Protein AF-A0A8T6WJA0-F1 (afdb_monomer_lite)

Secondary structure (DSSP, 8-state):
--------PPTT--HHHHHHHHHHHHHHSS----EEEE-TTT-THHHHHHHHTT-TTEEEE---HHHHHHHH--

Radius of gyration: 13.28 Å; chains: 1; bounding box: 34×24×30 Å

Structure (mmCIF, N/CA/C/O backbone):
data_AF-A0A8T6WJA0-F1
#
_entry.id   AF-A0A8T6WJA0-F1
#
loop_
_atom_site.group_PDB
_atom_site.id
_atom_site.type_symbol
_atom_site.label_atom_id
_atom_site.label_alt_id
_atom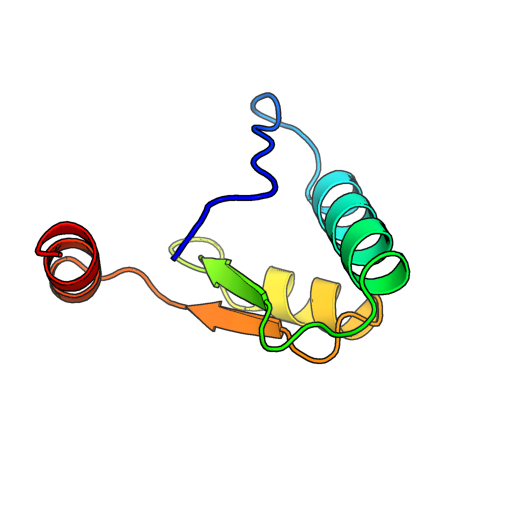_site.label_comp_id
_atom_site.label_asym_id
_atom_site.label_entity_id
_atom_site.label_seq_id
_atom_site.pdbx_PDB_ins_code
_atom_site.Cartn_x
_atom_site.Cartn_y
_atom_site.Cartn_z
_atom_site.occupancy
_atom_site.B_iso_or_equiv
_atom_site.auth_seq_id
_atom_site.auth_comp_id
_atom_site.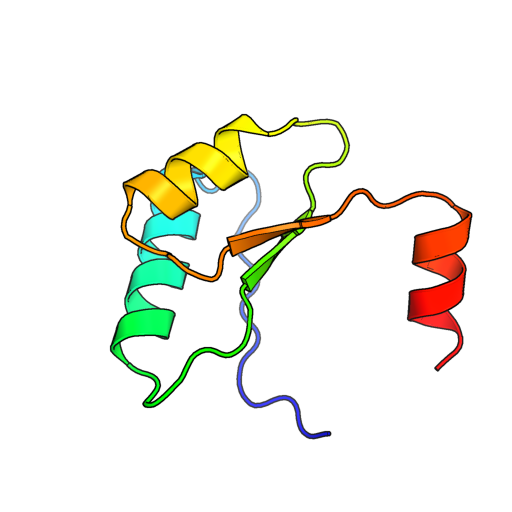auth_asym_id
_atom_site.auth_atom_id
_atom_site.pdbx_PDB_model_num
ATOM 1 N N . LEU A 1 1 ? -15.049 -2.908 -14.794 1.00 72.88 1 LEU A N 1
ATOM 2 C CA . LEU A 1 1 ? -13.745 -3.315 -14.216 1.00 72.88 1 LEU A CA 1
ATOM 3 C C . LEU A 1 1 ? -13.874 -4.748 -13.717 1.00 72.88 1 LEU A C 1
ATOM 5 O O . LEU A 1 1 ? -14.951 -5.095 -13.252 1.00 72.88 1 LEU A O 1
ATOM 9 N N . GLN A 1 2 ? -12.832 -5.572 -13.836 1.00 88.38 2 GLN A N 1
ATOM 10 C CA . GLN A 1 2 ? -12.823 -6.941 -13.309 1.00 88.38 2 GLN A CA 1
ATOM 11 C C . GLN A 1 2 ? -11.754 -7.053 -12.221 1.00 88.38 2 GLN A C 1
ATOM 13 O O . GLN A 1 2 ? -10.615 -6.635 -12.428 1.00 88.38 2 GLN A O 1
ATOM 18 N N . LEU A 1 3 ? -12.118 -7.621 -11.072 1.00 91.19 3 LEU A N 1
ATOM 19 C CA . LEU A 1 3 ? -11.172 -7.945 -10.009 1.00 91.19 3 LEU A CA 1
ATOM 20 C C . LEU A 1 3 ? -10.376 -9.194 -10.406 1.00 91.19 3 LEU A C 1
ATOM 22 O O . LEU A 1 3 ? -10.952 -10.263 -10.585 1.00 91.19 3 LEU A O 1
ATOM 26 N N . ILE A 1 4 ? -9.058 -9.051 -10.552 1.00 91.75 4 ILE A N 1
ATOM 27 C CA . ILE A 1 4 ? -8.160 -10.152 -10.945 1.00 91.75 4 ILE A CA 1
ATOM 28 C C . ILE A 1 4 ? -7.501 -10.809 -9.729 1.00 91.75 4 ILE A C 1
ATOM 30 O O . ILE A 1 4 ? -7.208 -12.000 -9.748 1.00 91.75 4 ILE A O 1
ATOM 34 N N . HIS A 1 5 ? -7.256 -10.037 -8.670 1.00 93.44 5 HIS A N 1
ATOM 35 C CA . HIS A 1 5 ? -6.499 -10.495 -7.513 1.00 93.44 5 HIS A CA 1
ATOM 36 C C . HIS A 1 5 ? -6.972 -9.798 -6.240 1.00 93.44 5 HIS A C 1
ATOM 38 O O . HIS A 1 5 ? -7.019 -8.571 -6.186 1.00 93.44 5 HIS A O 1
ATOM 44 N N . CYS A 1 6 ? -7.293 -10.580 -5.213 1.00 95.81 6 CYS A N 1
ATOM 45 C CA . CYS A 1 6 ? -7.610 -10.096 -3.875 1.00 95.81 6 CYS A CA 1
ATOM 46 C C . CYS A 1 6 ? -6.991 -11.049 -2.855 1.00 95.81 6 CYS A C 1
ATOM 48 O O . CYS A 1 6 ? -7.132 -12.267 -2.966 1.00 95.81 6 CYS A O 1
ATOM 50 N N . HIS A 1 7 ? -6.286 -10.496 -1.873 1.00 97.00 7 HIS A N 1
ATOM 51 C CA . HIS A 1 7 ? -5.666 -11.268 -0.809 1.00 97.00 7 HIS A CA 1
ATOM 52 C C . HIS A 1 7 ? -5.888 -10.576 0.529 1.00 97.00 7 HIS A C 1
ATOM 54 O O . HIS A 1 7 ? -5.581 -9.395 0.681 1.00 97.00 7 HIS A O 1
ATOM 60 N N . GLN A 1 8 ? -6.401 -11.332 1.495 1.00 97.56 8 GLN A N 1
ATOM 61 C CA . GLN A 1 8 ? -6.619 -10.868 2.855 1.00 97.56 8 GLN A CA 1
ATOM 62 C C . GLN A 1 8 ? -5.556 -11.470 3.771 1.00 97.56 8 GLN A C 1
ATOM 64 O O . GLN A 1 8 ? -5.474 -12.688 3.931 1.00 97.56 8 GLN A O 1
ATOM 69 N N . PHE A 1 9 ? -4.755 -10.609 4.391 1.00 97.44 9 PHE A N 1
ATOM 70 C CA . PHE A 1 9 ? -3.770 -11.033 5.378 1.00 97.44 9 PHE A CA 1
ATOM 71 C C . PHE A 1 9 ? -4.441 -11.358 6.720 1.00 97.44 9 PHE A C 1
ATOM 73 O O . PHE A 1 9 ? -5.389 -10.669 7.113 1.00 97.44 9 PHE A O 1
ATOM 80 N N . PRO A 1 10 ? -3.927 -12.344 7.477 1.00 98.25 10 PRO A N 1
ATOM 81 C CA . PRO A 1 10 ? -4.293 -12.511 8.876 1.00 98.25 10 PRO A CA 1
ATOM 82 C C . PRO A 1 10 ? -4.016 -11.238 9.681 1.00 98.25 10 PRO A C 1
ATOM 84 O O . PRO A 1 10 ? -3.054 -10.507 9.418 1.00 98.25 10 PRO A O 1
ATOM 87 N N . LEU A 1 11 ? -4.823 -11.000 10.716 1.00 95.94 11 LEU A N 1
ATOM 88 C CA . LEU A 1 11 ? -4.556 -9.925 11.668 1.00 95.94 11 LEU A CA 1
ATOM 89 C C . LEU A 1 11 ? -3.160 -10.087 12.280 1.00 95.94 11 LEU A C 1
ATOM 91 O O . LEU A 1 11 ? -2.696 -11.204 12.504 1.00 95.94 11 LEU A O 1
ATOM 95 N N . LYS A 1 12 ? -2.516 -8.956 12.590 1.00 95.25 12 LYS A N 1
ATOM 96 C CA . LYS A 1 12 ? -1.145 -8.887 13.131 1.00 95.25 12 LYS A CA 1
ATOM 97 C C . LYS A 1 12 ? -0.046 -9.365 12.168 1.00 95.25 12 LYS A C 1
ATOM 99 O O . LYS A 1 12 ? 1.098 -9.506 12.594 1.00 95.25 12 LYS A O 1
ATOM 104 N N . THR A 1 13 ? -0.350 -9.579 10.884 1.00 97.50 13 THR A N 1
ATOM 105 C CA . THR A 1 13 ? 0.694 -9.726 9.858 1.00 97.50 13 THR A CA 1
ATOM 106 C C . THR A 1 13 ? 1.583 -8.485 9.863 1.00 97.50 13 THR A C 1
ATOM 108 O O . THR A 1 13 ? 1.082 -7.362 9.898 1.00 97.50 13 THR A O 1
ATOM 111 N N . SER A 1 14 ? 2.902 -8.680 9.846 1.00 96.12 14 SER A N 1
ATOM 112 C CA . SER A 1 14 ? 3.843 -7.560 9.887 1.00 96.12 14 SER A CA 1
ATOM 113 C C . SER A 1 14 ? 3.738 -6.696 8.628 1.00 96.12 14 SER A C 1
ATOM 115 O O . SER A 1 14 ? 3.567 -7.221 7.523 1.00 96.12 14 SER A O 1
ATOM 117 N N . TYR A 1 15 ? 3.913 -5.379 8.771 1.00 93.25 15 TYR A N 1
ATOM 118 C CA . TYR A 1 15 ? 3.937 -4.478 7.616 1.00 93.25 15 TYR A CA 1
ATOM 119 C C . TYR A 1 15 ? 5.029 -4.858 6.617 1.00 93.25 15 TYR A C 1
ATOM 121 O O . TYR A 1 15 ? 4.761 -4.888 5.423 1.00 93.25 15 TYR A O 1
ATOM 129 N N . ALA A 1 16 ? 6.215 -5.265 7.081 1.00 95.62 16 ALA A N 1
ATOM 130 C CA . ALA A 1 16 ? 7.293 -5.724 6.206 1.00 95.62 16 ALA A CA 1
ATOM 131 C C . ALA A 1 16 ? 6.857 -6.886 5.290 1.00 95.62 16 ALA A C 1
ATOM 133 O O . ALA A 1 16 ? 7.164 -6.884 4.097 1.00 95.62 16 ALA A O 1
ATOM 134 N N . SER A 1 17 ? 6.092 -7.851 5.815 1.00 97.81 17 SER A N 1
ATOM 135 C CA . SER A 1 17 ? 5.544 -8.955 5.016 1.00 97.81 17 SER A CA 1
ATOM 136 C C . SER A 1 17 ? 4.533 -8.468 3.973 1.00 97.81 17 SER A C 1
ATOM 138 O O . SER A 1 17 ? 4.580 -8.917 2.827 1.00 97.81 17 SER A O 1
ATOM 140 N N . VAL A 1 18 ? 3.655 -7.527 4.337 1.00 96.94 18 VAL A N 1
ATOM 141 C CA . VAL A 1 18 ? 2.678 -6.927 3.409 1.00 96.94 18 VAL A CA 1
ATOM 142 C C . VAL A 1 18 ? 3.385 -6.130 2.308 1.00 96.94 18 VAL A C 1
ATOM 144 O O . VAL A 1 18 ? 3.080 -6.297 1.128 1.00 96.94 18 VAL A O 1
ATOM 147 N N . ILE A 1 19 ? 4.384 -5.321 2.661 1.00 96.75 19 ILE A N 1
ATOM 148 C CA . ILE A 1 19 ? 5.179 -4.533 1.710 1.00 96.75 19 ILE A CA 1
ATOM 149 C C . ILE A 1 19 ? 5.929 -5.461 0.743 1.00 96.75 19 ILE A C 1
ATOM 151 O O . ILE A 1 19 ? 5.881 -5.260 -0.472 1.00 96.75 19 ILE A O 1
ATOM 155 N N . GLY A 1 20 ? 6.566 -6.524 1.249 1.00 97.81 20 GLY A N 1
ATOM 156 C CA . GLY A 1 20 ? 7.245 -7.525 0.418 1.00 97.81 20 GLY A CA 1
ATOM 157 C C . GLY A 1 20 ? 6.298 -8.260 -0.539 1.00 97.81 20 GLY A C 1
ATOM 158 O O . GLY A 1 20 ? 6.649 -8.529 -1.694 1.00 97.81 20 GLY A O 1
ATOM 159 N N . TYR A 1 21 ? 5.071 -8.525 -0.094 1.00 97.38 21 TYR A N 1
ATOM 160 C CA . TYR A 1 21 ? 4.025 -9.088 -0.937 1.00 97.38 21 TYR A CA 1
ATOM 161 C C . TYR A 1 21 ? 3.643 -8.144 -2.084 1.00 97.38 21 TYR A C 1
ATOM 163 O O . TYR A 1 21 ? 3.654 -8.554 -3.247 1.00 97.38 21 TYR A O 1
ATOM 171 N N . VAL A 1 22 ? 3.381 -6.867 -1.787 1.00 96.56 22 VAL A N 1
ATOM 172 C CA . VAL A 1 22 ? 3.051 -5.860 -2.811 1.00 96.56 22 VAL A CA 1
ATOM 173 C C . VAL A 1 22 ? 4.217 -5.665 -3.783 1.00 96.56 22 VAL A C 1
ATOM 175 O O . VAL A 1 22 ? 4.003 -5.635 -4.992 1.00 96.56 22 VAL A O 1
ATOM 178 N N . LYS A 1 23 ? 5.463 -5.633 -3.297 1.00 96.50 23 LYS A N 1
ATOM 179 C CA . LYS A 1 23 ? 6.657 -5.577 -4.157 1.00 96.50 23 LYS A CA 1
ATOM 180 C C . LYS A 1 23 ? 6.711 -6.747 -5.142 1.00 96.50 23 LYS A C 1
ATOM 182 O O . LYS A 1 23 ? 7.002 -6.550 -6.320 1.00 96.50 23 LYS A O 1
ATOM 187 N N . THR A 1 24 ? 6.399 -7.954 -4.673 1.00 96.25 24 THR A N 1
ATOM 188 C CA . THR A 1 24 ? 6.355 -9.153 -5.522 1.00 96.25 24 THR A CA 1
ATOM 189 C C . THR A 1 24 ? 5.275 -9.037 -6.595 1.00 96.25 24 THR A C 1
ATOM 191 O O . THR A 1 24 ? 5.508 -9.414 -7.742 1.00 96.25 24 THR A O 1
ATOM 194 N N . LEU A 1 25 ? 4.108 -8.490 -6.249 1.00 94.50 25 LEU A N 1
ATOM 195 C CA . LEU A 1 25 ? 3.037 -8.227 -7.206 1.00 94.50 25 LEU A CA 1
ATOM 196 C C . LEU A 1 25 ? 3.453 -7.201 -8.270 1.00 94.50 25 LEU A C 1
ATOM 198 O O . LEU A 1 25 ? 3.306 -7.466 -9.462 1.00 94.50 25 LEU A O 1
ATOM 202 N N . CYS A 1 26 ? 4.047 -6.080 -7.856 1.00 93.75 26 CYS A N 1
ATOM 203 C CA . CYS A 1 26 ? 4.560 -5.060 -8.773 1.00 93.75 26 CYS A CA 1
ATOM 204 C C . CYS A 1 26 ? 5.623 -5.607 -9.735 1.00 93.75 26 CYS A C 1
ATOM 206 O O . CYS A 1 26 ? 5.660 -5.185 -10.883 1.00 93.75 26 CYS A O 1
ATOM 208 N N . GLY A 1 27 ? 6.463 -6.550 -9.294 1.00 92.94 27 GLY A N 1
ATOM 209 C CA . GLY A 1 27 ? 7.463 -7.193 -10.153 1.00 92.94 27 GLY A CA 1
ATOM 210 C C . GLY A 1 27 ? 6.905 -8.262 -11.101 1.00 92.94 27 GLY A C 1
ATOM 211 O O . GLY A 1 27 ? 7.568 -8.613 -12.072 1.00 92.94 27 GLY A O 1
ATOM 212 N N . ARG A 1 28 ? 5.711 -8.806 -10.827 1.00 93.12 28 ARG A N 1
ATOM 213 C CA . ARG A 1 28 ? 5.065 -9.838 -11.660 1.00 93.12 28 ARG A CA 1
ATOM 214 C C . ARG A 1 28 ? 4.123 -9.263 -12.708 1.00 93.12 28 ARG A C 1
ATOM 216 O O . ARG A 1 28 ? 3.909 -9.898 -13.737 1.00 93.12 28 ARG A O 1
ATOM 223 N N . TRP A 1 29 ? 3.523 -8.109 -12.442 1.00 91.94 29 TRP A N 1
ATOM 224 C CA . TRP A 1 29 ? 2.645 -7.450 -13.400 1.00 91.94 29 TRP A CA 1
ATOM 225 C C . TRP A 1 29 ? 3.440 -6.580 -14.370 1.00 91.94 29 TRP A C 1
ATOM 227 O O . TRP A 1 29 ? 4.356 -5.870 -13.973 1.00 91.94 29 TRP A O 1
ATOM 237 N N . ASN A 1 30 ? 3.050 -6.603 -15.648 1.00 89.31 30 ASN A N 1
ATOM 238 C CA . ASN A 1 30 ? 3.727 -5.840 -16.703 1.00 89.31 30 ASN A CA 1
ATOM 239 C C . ASN A 1 30 ? 3.745 -4.332 -16.425 1.00 89.31 30 ASN A C 1
ATOM 241 O O . ASN A 1 30 ? 4.680 -3.638 -16.814 1.00 89.31 30 ASN A O 1
ATOM 245 N N . HIS A 1 31 ? 2.691 -3.817 -15.789 1.00 88.31 31 HIS A N 1
ATOM 246 C CA . HIS A 1 31 ? 2.581 -2.412 -15.444 1.00 88.31 31 HIS A CA 1
ATOM 247 C C . HIS A 1 31 ? 1.738 -2.232 -14.183 1.00 88.31 31 HIS A C 1
ATOM 249 O O . HIS A 1 31 ? 0.685 -2.853 -14.032 1.00 88.31 31 HIS A O 1
ATOM 255 N N . MET A 1 32 ? 2.197 -1.350 -13.299 1.00 90.69 32 MET A N 1
ATOM 256 C CA . MET A 1 32 ? 1.467 -0.925 -12.112 1.00 90.69 32 MET A CA 1
ATOM 257 C C . MET A 1 32 ? 1.102 0.544 -12.277 1.00 90.69 32 MET A C 1
ATOM 259 O O . MET A 1 32 ? 1.989 1.385 -12.227 1.00 90.69 32 MET A O 1
ATOM 263 N N . HIS A 1 33 ? -0.177 0.871 -12.461 1.00 92.88 33 HIS A N 1
ATOM 264 C CA . HIS A 1 33 ? -0.582 2.272 -12.613 1.00 92.88 33 HIS A CA 1
ATOM 265 C C . HIS A 1 33 ? -0.422 3.049 -11.307 1.00 92.88 33 HIS A C 1
ATOM 267 O O . HIS A 1 33 ? 0.191 4.112 -11.291 1.00 92.88 33 HIS A O 1
ATOM 273 N N . LYS A 1 34 ? -0.971 2.509 -10.215 1.00 94.50 34 LYS A N 1
ATOM 274 C CA . LYS A 1 34 ? -0.963 3.119 -8.884 1.00 94.50 34 LYS A CA 1
ATOM 275 C C . LYS A 1 34 ? -1.043 2.052 -7.801 1.00 94.50 34 LYS A C 1
ATOM 277 O O . LYS A 1 34 ? -1.694 1.027 -7.986 1.00 94.50 34 LYS A O 1
ATOM 282 N N . VAL A 1 35 ? -0.436 2.343 -6.658 1.00 95.56 35 VAL A N 1
ATOM 283 C CA . VAL A 1 35 ? -0.564 1.603 -5.402 1.00 95.56 35 VAL A CA 1
ATOM 284 C C . VAL A 1 35 ? -1.135 2.572 -4.371 1.00 95.56 35 VAL A C 1
ATOM 286 O O . VAL A 1 35 ? -0.438 3.470 -3.909 1.00 95.56 35 VAL A O 1
ATOM 289 N N . LEU A 1 36 ? -2.419 2.420 -4.050 1.00 94.56 36 LEU A N 1
ATOM 290 C CA . LEU A 1 36 ? -3.120 3.285 -3.100 1.00 94.56 36 LEU A CA 1
ATOM 291 C C . LEU A 1 36 ? -3.073 2.654 -1.707 1.00 94.56 36 LEU A C 1
ATOM 293 O O . LEU A 1 36 ? -3.512 1.517 -1.529 1.00 94.56 36 LEU A O 1
ATOM 297 N N . VAL A 1 37 ? -2.531 3.385 -0.734 1.00 94.50 37 VAL A N 1
ATOM 298 C CA . VAL A 1 37 ? -2.314 2.904 0.638 1.00 94.50 3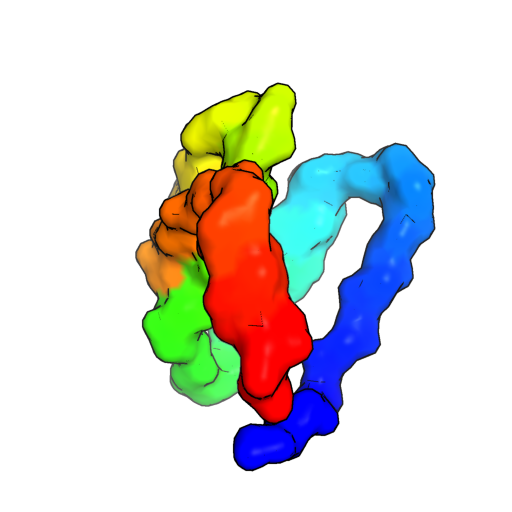7 VAL A CA 1
ATOM 299 C C . VAL A 1 37 ? -3.149 3.726 1.603 1.00 94.50 37 VAL A C 1
ATOM 301 O O . VAL A 1 37 ? -2.977 4.939 1.682 1.00 94.50 37 VAL A O 1
ATOM 304 N N . ASP A 1 38 ? -4.022 3.074 2.368 1.00 92.06 38 ASP A N 1
ATOM 305 C CA . ASP A 1 38 ? -4.729 3.740 3.461 1.00 92.06 38 ASP A CA 1
ATOM 306 C C . ASP A 1 38 ? -3.753 4.088 4.591 1.00 92.06 38 ASP A C 1
ATOM 308 O O . ASP A 1 38 ? -3.196 3.205 5.242 1.00 92.06 38 ASP A O 1
ATOM 312 N N . MET A 1 39 ? -3.557 5.384 4.825 1.00 92.38 39 MET A N 1
ATOM 313 C CA . MET A 1 39 ? -2.690 5.904 5.888 1.00 92.38 39 MET A CA 1
ATOM 314 C C . MET A 1 39 ? -3.469 6.424 7.108 1.00 92.38 39 MET A C 1
ATOM 316 O O . MET A 1 39 ? -2.913 7.101 7.981 1.00 92.38 39 MET A O 1
ATOM 320 N N . THR A 1 40 ? -4.769 6.133 7.194 1.00 89.44 40 THR A N 1
ATOM 321 C CA . THR A 1 40 ? -5.641 6.625 8.267 1.00 89.44 40 THR A CA 1
ATOM 322 C C . THR A 1 40 ? -5.225 6.057 9.624 1.00 89.44 40 THR A C 1
ATOM 324 O O . THR A 1 40 ? -5.189 4.850 9.830 1.00 89.44 40 THR A O 1
ATOM 327 N N . GLY A 1 41 ? -4.907 6.939 10.577 1.00 85.69 41 GLY A N 1
ATOM 328 C CA . GLY A 1 41 ? -4.519 6.558 11.943 1.00 85.69 41 GLY A CA 1
ATOM 329 C C . GLY A 1 41 ? -3.095 6.009 12.088 1.00 85.69 41 GLY A C 1
ATOM 330 O O . GLY A 1 41 ? -2.651 5.799 13.213 1.00 85.69 41 GLY A O 1
ATOM 331 N N . VAL A 1 42 ? -2.376 5.817 10.979 1.00 84.75 42 VAL A N 1
ATOM 332 C CA . VAL A 1 42 ? -1.014 5.266 10.962 1.00 84.75 42 VAL A CA 1
ATOM 333 C C . VAL A 1 42 ? 0.010 6.303 10.482 1.00 84.75 42 VAL A C 1
ATOM 335 O O . VAL A 1 42 ? 1.105 6.374 11.031 1.00 84.75 42 VAL A O 1
ATOM 338 N N . GLY A 1 43 ? -0.368 7.175 9.541 1.00 86.62 43 GLY A N 1
ATOM 339 C CA . GLY A 1 43 ? 0.493 8.239 9.017 1.00 86.62 43 GLY A CA 1
ATOM 340 C C . GLY A 1 43 ? 1.336 7.816 7.811 1.00 86.62 43 GLY A C 1
ATOM 341 O O . GLY A 1 43 ? 1.164 6.731 7.257 1.00 86.62 43 GLY A O 1
ATOM 342 N N . GLU A 1 44 ? 2.238 8.700 7.382 1.00 90.62 44 GLU A N 1
ATOM 343 C CA . GLU A 1 44 ? 2.943 8.579 6.095 1.00 90.62 44 GLU A CA 1
ATOM 344 C C . GLU A 1 44 ? 4.048 7.513 6.075 1.00 90.62 44 GLU A C 1
ATOM 346 O O . GLU A 1 44 ? 4.438 7.077 4.994 1.00 90.62 44 GLU A O 1
ATOM 351 N N . TYR A 1 45 ? 4.512 7.029 7.233 1.00 92.88 45 TYR A N 1
ATOM 352 C CA . TYR A 1 45 ? 5.692 6.155 7.295 1.00 92.88 45 TYR A CA 1
ATOM 353 C C . TYR A 1 45 ? 5.533 4.855 6.490 1.00 92.88 45 TYR A C 1
ATOM 355 O O . TYR A 1 45 ? 6.493 4.388 5.890 1.00 92.88 45 TYR A O 1
ATOM 363 N N . ILE A 1 46 ? 4.321 4.283 6.399 1.00 91.88 46 ILE A N 1
ATOM 364 C CA . ILE A 1 46 ? 4.092 3.087 5.566 1.00 91.88 46 ILE A CA 1
ATOM 365 C C . ILE A 1 46 ? 4.285 3.414 4.083 1.00 91.88 46 ILE A C 1
ATOM 367 O O . ILE A 1 46 ? 4.845 2.614 3.335 1.00 91.88 46 ILE A O 1
ATOM 371 N N . VAL A 1 47 ? 3.831 4.589 3.648 1.00 95.19 47 VAL A N 1
ATOM 372 C CA . VAL A 1 47 ? 3.995 5.050 2.265 1.00 95.19 47 VAL A CA 1
ATOM 373 C C . VAL A 1 47 ? 5.479 5.259 1.963 1.00 95.19 47 VAL A C 1
ATOM 375 O O . VAL A 1 47 ? 5.947 4.864 0.894 1.00 95.19 47 VAL A O 1
ATOM 378 N N . GLU A 1 48 ? 6.224 5.839 2.904 1.00 95.31 48 GLU A N 1
ATOM 379 C CA . GLU A 1 48 ? 7.675 6.010 2.802 1.00 95.31 48 GLU A CA 1
ATOM 380 C C . GLU A 1 48 ? 8.404 4.664 2.742 1.00 95.31 48 GLU A C 1
ATOM 382 O O . GLU A 1 48 ? 9.202 4.454 1.830 1.00 95.31 48 GLU A O 1
ATOM 387 N N . ASP A 1 49 ? 8.078 3.716 3.622 1.00 95.69 49 ASP A N 1
ATOM 388 C CA . ASP A 1 49 ? 8.664 2.371 3.622 1.00 95.69 49 ASP A CA 1
ATOM 389 C C . ASP A 1 49 ? 8.399 1.629 2.306 1.00 95.69 49 ASP A C 1
ATOM 391 O O . ASP A 1 49 ? 9.289 0.971 1.762 1.00 95.69 49 ASP A O 1
ATOM 395 N N . MET A 1 50 ? 7.197 1.767 1.739 1.00 96.56 50 MET A N 1
ATOM 396 C CA . MET A 1 50 ? 6.866 1.191 0.434 1.00 96.56 50 MET A CA 1
ATOM 397 C C . MET A 1 50 ? 7.678 1.825 -0.699 1.00 96.56 50 MET A C 1
ATOM 399 O O . MET A 1 50 ? 8.215 1.103 -1.547 1.00 96.56 50 MET A O 1
ATOM 403 N N . LYS A 1 51 ? 7.830 3.154 -0.702 1.00 95.88 51 LYS A N 1
ATOM 404 C CA . LYS A 1 51 ? 8.684 3.860 -1.671 1.00 95.88 51 LYS A CA 1
ATOM 405 C C . LYS A 1 51 ? 10.147 3.431 -1.533 1.00 95.88 51 L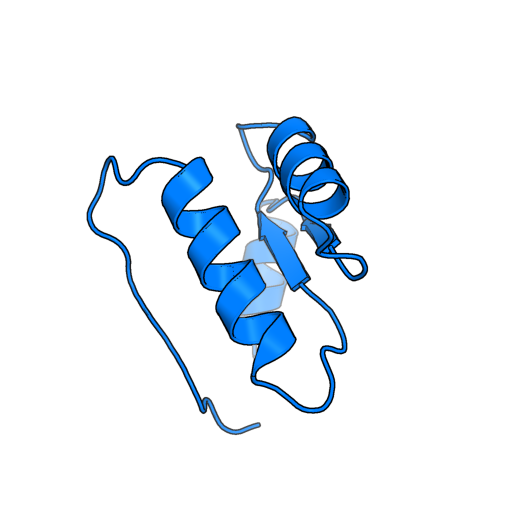YS A C 1
ATOM 407 O O . LYS A 1 51 ? 10.764 3.067 -2.534 1.00 95.88 51 LYS A O 1
ATOM 412 N N . ASN A 1 52 ? 10.662 3.366 -0.306 1.00 95.88 52 ASN A N 1
ATOM 413 C CA . ASN A 1 52 ? 12.017 2.907 0.012 1.00 95.88 52 ASN A CA 1
ATOM 414 C C . ASN A 1 52 ? 12.244 1.442 -0.396 1.00 95.88 52 ASN A C 1
ATOM 416 O O . ASN A 1 52 ? 13.336 1.072 -0.826 1.00 95.88 52 ASN A O 1
ATOM 420 N N . ALA A 1 53 ? 11.203 0.604 -0.348 1.00 95.12 53 ALA A N 1
ATOM 421 C CA . ALA A 1 53 ? 11.245 -0.773 -0.836 1.00 95.12 53 ALA A CA 1
ATOM 422 C C . ALA A 1 53 ? 11.259 -0.891 -2.377 1.00 95.12 53 ALA A C 1
ATOM 424 O O . ALA A 1 53 ? 11.394 -2.008 -2.897 1.00 95.12 53 ALA A O 1
ATOM 425 N N . GLY A 1 54 ? 11.156 0.223 -3.110 1.00 93.88 54 GLY A N 1
ATOM 426 C CA . GLY A 1 54 ? 11.153 0.279 -4.575 1.00 93.88 54 GLY A CA 1
ATOM 427 C C . GLY A 1 54 ? 9.756 0.244 -5.200 1.00 93.88 54 GLY A C 1
ATOM 428 O O . GLY A 1 54 ? 9.625 -0.040 -6.389 1.00 93.88 54 GLY A O 1
ATOM 429 N N . ILE A 1 55 ? 8.702 0.509 -4.424 1.00 95.62 55 ILE A N 1
ATOM 430 C CA . ILE A 1 55 ? 7.321 0.567 -4.916 1.00 95.62 55 ILE A CA 1
ATOM 431 C C . ILE A 1 55 ? 7.020 2.020 -5.320 1.00 95.62 55 ILE A C 1
ATOM 433 O O . ILE A 1 55 ? 6.436 2.792 -4.563 1.00 95.62 55 ILE A O 1
ATOM 437 N N . GLY A 1 56 ? 7.479 2.417 -6.511 1.00 83.44 56 GLY A N 1
ATOM 438 C CA . GLY A 1 56 ? 7.514 3.825 -6.940 1.00 83.44 56 GLY A CA 1
ATOM 439 C C . GLY A 1 56 ? 6.149 4.508 -7.092 1.00 83.44 56 GLY A C 1
ATOM 440 O O . GLY A 1 56 ? 6.018 5.679 -6.754 1.00 83.44 56 GLY A O 1
ATOM 441 N N . ASN A 1 57 ? 5.113 3.777 -7.512 1.00 91.44 57 ASN A N 1
ATOM 442 C CA . ASN A 1 57 ? 3.775 4.339 -7.758 1.00 91.44 57 ASN A CA 1
ATOM 443 C C . ASN A 1 57 ? 2.886 4.326 -6.504 1.00 91.44 57 ASN A C 1
ATOM 445 O O . ASN A 1 57 ? 1.676 4.135 -6.605 1.00 91.44 57 ASN A O 1
ATOM 449 N N . THR A 1 58 ? 3.491 4.479 -5.322 1.00 96.25 58 THR A N 1
ATOM 450 C CA . THR A 1 58 ? 2.778 4.460 -4.039 1.00 96.25 58 THR A CA 1
ATOM 451 C C . THR A 1 58 ? 2.254 5.845 -3.675 1.00 96.25 58 THR A C 1
ATOM 453 O O . THR A 1 58 ? 3.027 6.794 -3.511 1.00 96.25 58 THR A O 1
ATOM 456 N N . GLU A 1 59 ? 0.942 5.935 -3.479 1.00 95.62 59 GLU A N 1
ATOM 457 C CA . GLU A 1 59 ? 0.217 7.129 -3.051 1.00 95.62 59 GLU A CA 1
ATOM 458 C C . GLU A 1 59 ? -0.525 6.837 -1.739 1.00 95.62 59 GLU A C 1
ATOM 460 O O . GLU A 1 59 ? -1.272 5.862 -1.627 1.00 95.62 59 GLU A O 1
ATOM 465 N N . GLY A 1 60 ? -0.313 7.690 -0.736 1.00 93.56 60 GLY A N 1
ATOM 466 C CA . GLY A 1 60 ? -1.068 7.647 0.511 1.00 93.56 60 GLY A CA 1
ATOM 467 C C . GLY A 1 60 ? -2.462 8.232 0.319 1.00 93.56 60 GLY A C 1
ATOM 468 O O . GLY A 1 60 ? -2.612 9.328 -0.218 1.00 93.56 60 GLY A O 1
ATOM 469 N N . VAL A 1 61 ? -3.480 7.521 0.789 1.00 92.94 61 VAL A N 1
ATOM 470 C CA . VAL A 1 61 ? -4.876 7.956 0.779 1.00 92.94 61 VAL A CA 1
ATOM 471 C C . VAL A 1 61 ? -5.368 8.014 2.215 1.00 92.94 61 VAL A C 1
ATOM 473 O O . VAL A 1 61 ? -5.156 7.093 3.001 1.00 92.94 61 VAL A O 1
ATOM 476 N N . LYS A 1 62 ? -6.033 9.112 2.573 1.00 90.94 62 LYS A N 1
ATOM 477 C CA . LYS A 1 62 ? -6.687 9.250 3.872 1.00 90.94 62 LYS A CA 1
ATOM 478 C C . LYS A 1 62 ? -8.180 9.015 3.702 1.00 90.94 62 LYS A C 1
ATOM 480 O O . LYS A 1 62 ? -8.840 9.729 2.944 1.00 90.94 62 LYS A O 1
ATOM 485 N N . PHE A 1 63 ? -8.721 8.047 4.428 1.00 87.50 63 PHE A N 1
ATOM 486 C CA . PHE A 1 63 ? -10.155 7.824 4.453 1.00 87.50 63 PHE A CA 1
ATOM 487 C C . PHE A 1 63 ? -10.827 8.760 5.452 1.00 87.50 63 PHE A C 1
ATOM 489 O O . PHE A 1 63 ? -10.641 8.669 6.667 1.00 87.50 63 PHE A O 1
ATOM 496 N N . THR A 1 64 ? -11.625 9.674 4.914 1.00 87.38 64 THR A N 1
ATOM 497 C CA . THR A 1 64 ? -12.570 10.513 5.646 1.00 87.38 64 THR A CA 1
ATOM 498 C C . THR A 1 64 ? -13.955 9.875 5.561 1.00 87.38 64 THR A C 1
ATOM 500 O O . THR A 1 64 ? -14.158 8.919 4.814 1.00 87.38 64 THR A O 1
ATOM 503 N N . LEU A 1 65 ? -14.924 10.375 6.333 1.00 87.88 65 LEU A N 1
ATOM 504 C CA . LEU A 1 65 ? -16.314 9.932 6.181 1.00 87.88 65 LEU A CA 1
ATOM 505 C C . LEU A 1 65 ? -16.784 10.128 4.731 1.00 87.88 65 LEU A C 1
ATOM 507 O O . LEU A 1 65 ? -17.238 9.180 4.102 1.00 87.88 65 LEU A O 1
ATOM 511 N N . GLN A 1 66 ? -16.537 11.319 4.185 1.00 88.62 66 GLN A N 1
ATOM 512 C CA . GLN A 1 66 ? -16.872 11.665 2.809 1.00 88.62 66 GLN A CA 1
ATOM 513 C C . GLN A 1 66 ? -16.202 10.733 1.784 1.00 88.62 66 GLN A C 1
ATOM 515 O O . GLN A 1 66 ? -16.888 10.188 0.929 1.00 88.62 66 GLN A O 1
ATOM 520 N N . SER A 1 67 ? -14.887 10.482 1.871 1.00 87.56 67 SER A N 1
ATOM 521 C CA . SER A 1 67 ? -14.219 9.640 0.862 1.00 87.56 67 SER A CA 1
ATOM 522 C C . SER A 1 67 ? -14.613 8.162 0.949 1.00 87.56 67 SER A C 1
ATOM 524 O O . SER A 1 67 ? -14.542 7.446 -0.051 1.00 87.56 67 SER A O 1
ATOM 526 N N . LYS A 1 68 ? -15.077 7.696 2.117 1.00 85.44 68 LYS A N 1
ATOM 527 C CA . LYS A 1 68 ? -15.694 6.367 2.264 1.00 85.44 68 LYS A CA 1
ATOM 528 C C . LYS A 1 68 ? -17.067 6.301 1.601 1.00 85.44 68 LYS A C 1
ATOM 530 O O . LYS A 1 68 ? -17.349 5.320 0.920 1.00 85.44 68 LYS A O 1
ATOM 535 N N . GLU A 1 69 ? -17.900 7.321 1.792 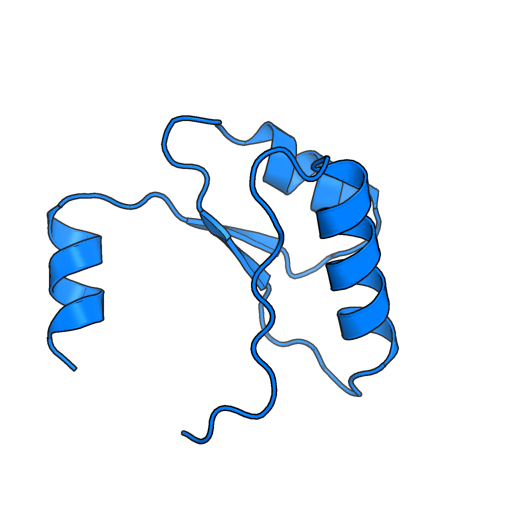1.00 87.81 69 GLU A N 1
ATOM 536 C CA . GLU A 1 69 ? -19.214 7.417 1.146 1.00 87.81 69 GLU A CA 1
ATOM 537 C C . GLU A 1 69 ? -19.071 7.476 -0.380 1.00 87.81 69 GLU A C 1
ATOM 539 O O . GLU A 1 69 ? -19.713 6.702 -1.088 1.00 87.81 69 GLU A O 1
ATOM 544 N N . GLU A 1 70 ? -18.158 8.307 -0.889 1.00 88.06 70 GLU A N 1
ATOM 545 C CA . GLU A 1 70 ? -17.853 8.410 -2.322 1.00 88.06 70 GLU A CA 1
ATOM 546 C C . GLU A 1 70 ? -17.406 7.064 -2.917 1.00 88.0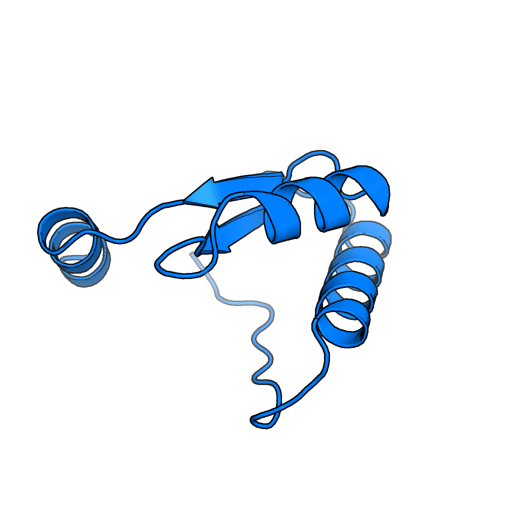6 70 GLU A C 1
ATOM 548 O O . GLU A 1 70 ? -17.850 6.697 -4.005 1.00 88.06 70 GLU A O 1
ATOM 553 N N . MET A 1 71 ? -16.580 6.296 -2.194 1.00 84.56 71 MET A N 1
ATOM 554 C CA . MET A 1 71 ? -16.136 4.965 -2.628 1.00 84.56 71 MET A CA 1
ATOM 555 C C . MET A 1 71 ? -17.268 3.929 -2.643 1.00 84.56 71 MET A C 1
ATOM 557 O O . MET A 1 71 ? -17.254 3.037 -3.484 1.00 84.56 71 MET A O 1
ATOM 561 N N . ALA A 1 72 ? -18.222 4.025 -1.715 1.00 85.75 72 ALA A N 1
ATOM 562 C CA . ALA A 1 72 ? -19.302 3.052 -1.555 1.00 85.75 72 ALA A CA 1
ATOM 563 C C . ALA A 1 72 ? -20.543 3.338 -2.423 1.00 85.75 72 ALA A C 1
ATOM 565 O O . ALA A 1 72 ? -21.458 2.519 -2.457 1.00 85.75 72 ALA A O 1
ATOM 566 N N . THR A 1 73 ? -20.605 4.499 -3.083 1.00 84.94 73 THR A N 1
ATOM 567 C CA . THR A 1 73 ? -21.783 4.943 -3.854 1.00 84.94 73 THR A CA 1
ATOM 568 C C . THR A 1 73 ? -21.829 4.379 -5.286 1.00 84.94 73 THR A C 1
ATOM 570 O O . THR A 1 73 ? -22.871 4.460 -5.936 1.00 84.94 73 THR A O 1
ATOM 573 N N . TYR A 1 74 ? -20.737 3.786 -5.776 1.00 58.06 74 TYR A N 1
ATOM 574 C CA . TYR A 1 74 ? -20.623 3.187 -7.116 1.00 58.06 74 TYR A CA 1
ATOM 575 C C . TYR A 1 74 ? -20.552 1.660 -7.064 1.00 58.06 74 TYR A C 1
ATOM 577 O O . TYR A 1 74 ? -21.030 1.034 -8.038 1.00 58.06 74 TYR A O 1
#

Foldseek 3Di:
DDDPDDDDDPPPDDLVVVLVVVVVVCVPDPDDQADEAECEPPDCVSQVVSVVVVVVRYDYDYDDPVVVCVVPVD

pLDDT: mean 91.93, std 6.03, range [58.06, 98.25]

Sequence (74 aa):
LQLIHCHQFPLKTSYASVIGYVKTLCGRWNHMHKVLVDMTGVGEYIVEDMKNAGIGNTEGVKFTLQSKEEMATY